Protein AF-A0A9P6R7S5-F1 (afdb_monomer_lite)

Secondary structure (DSSP, 8-state):
-------S-S---------------PPTT--GGGTTTT---TTSEEE-TTSS-EEEGGGTTSSS--STT-TT--

Structure (mmCIF, N/CA/C/O backbone):
data_AF-A0A9P6R7S5-F1
#
_entry.id   AF-A0A9P6R7S5-F1
#
loop_
_atom_site.group_PDB
_atom_site.id
_atom_site.type_symbol
_atom_site.label_atom_id
_atom_site.label_alt_id
_atom_site.label_comp_id
_atom_site.label_asym_id
_atom_site.label_entity_id
_atom_site.label_seq_id
_atom_site.pdbx_PDB_ins_code
_atom_site.Cartn_x
_atom_site.Cartn_y
_atom_site.Cartn_z
_atom_site.occupancy
_atom_site.B_iso_or_equiv
_atom_site.auth_seq_id
_atom_site.auth_comp_id
_atom_site.auth_asym_id
_atom_site.auth_atom_id
_atom_site.pdbx_PDB_model_num
ATOM 1 N N . MET A 1 1 ? 19.712 57.703 -15.972 1.00 51.03 1 MET A N 1
ATOM 2 C CA . MET A 1 1 ? 19.685 57.534 -14.504 1.00 51.03 1 MET A CA 1
ATOM 3 C C . MET A 1 1 ? 18.595 58.414 -13.917 1.00 51.03 1 MET A C 1
ATOM 5 O O . MET A 1 1 ? 18.786 59.622 -13.880 1.00 51.03 1 MET A O 1
ATOM 9 N N . ARG A 1 2 ? 17.459 57.817 -13.532 1.00 42.06 2 ARG A N 1
ATOM 10 C CA . ARG A 1 2 ? 16.575 58.229 -12.425 1.00 42.06 2 ARG A CA 1
ATOM 11 C C . ARG A 1 2 ? 15.314 57.368 -12.457 1.00 42.06 2 ARG A C 1
ATOM 13 O O . ARG A 1 2 ? 14.516 57.446 -13.382 1.00 42.06 2 ARG A O 1
ATOM 20 N N . ILE A 1 3 ? 15.224 56.514 -11.448 1.00 47.84 3 ILE A N 1
ATOM 21 C CA . ILE A 1 3 ? 14.057 55.724 -11.070 1.00 47.84 3 ILE A CA 1
ATOM 22 C C . ILE A 1 3 ? 12.914 56.710 -10.796 1.00 47.84 3 ILE A C 1
ATOM 24 O O . ILE A 1 3 ? 13.084 57.614 -9.979 1.00 47.84 3 ILE A O 1
ATOM 28 N N . ILE A 1 4 ? 11.785 56.563 -11.491 1.00 54.28 4 ILE A N 1
ATOM 29 C CA . ILE A 1 4 ? 10.547 57.290 -11.187 1.00 54.28 4 ILE A CA 1
ATOM 30 C C . ILE A 1 4 ? 9.555 56.274 -10.626 1.00 54.28 4 ILE A C 1
ATOM 32 O O . ILE A 1 4 ? 9.205 55.299 -11.288 1.00 54.28 4 ILE A O 1
ATOM 36 N N . CYS A 1 5 ? 9.142 56.519 -9.385 1.00 54.44 5 CYS A N 1
ATOM 37 C CA . CYS A 1 5 ? 8.056 55.852 -8.686 1.00 54.44 5 CYS A CA 1
ATOM 38 C C . CYS A 1 5 ? 6.740 56.043 -9.458 1.00 54.44 5 CYS A C 1
ATOM 40 O O . CYS A 1 5 ? 6.160 57.126 -9.430 1.00 54.44 5 CYS A O 1
ATOM 42 N N . ILE A 1 6 ? 6.275 55.003 -10.146 1.00 52.34 6 ILE A N 1
ATOM 43 C CA . ILE A 1 6 ? 4.939 54.926 -10.761 1.00 52.34 6 ILE A CA 1
ATOM 44 C C . ILE A 1 6 ? 4.085 54.020 -9.845 1.00 52.34 6 ILE A C 1
ATOM 46 O O . ILE A 1 6 ? 4.620 53.052 -9.300 1.00 52.34 6 ILE A O 1
ATOM 50 N N . PRO A 1 7 ? 2.818 54.377 -9.556 1.00 45.31 7 PRO A N 1
ATOM 51 C CA . PRO A 1 7 ? 2.121 53.994 -8.329 1.00 45.31 7 PRO A CA 1
ATOM 52 C C . PRO A 1 7 ? 1.791 52.500 -8.261 1.00 45.31 7 PRO A C 1
ATOM 54 O O . PRO A 1 7 ? 1.452 51.871 -9.260 1.00 45.31 7 PRO A O 1
ATOM 57 N N . ILE A 1 8 ? 1.845 51.956 -7.041 1.00 54.34 8 ILE A N 1
ATOM 58 C CA . ILE A 1 8 ? 1.539 50.563 -6.667 1.00 54.34 8 ILE A CA 1
ATOM 59 C C . ILE A 1 8 ? 0.020 50.316 -6.745 1.00 54.34 8 ILE A C 1
ATOM 61 O O . ILE A 1 8 ? -0.614 49.947 -5.768 1.00 54.34 8 ILE A O 1
ATOM 65 N N . VAL A 1 9 ? -0.624 50.609 -7.870 1.00 53.44 9 VA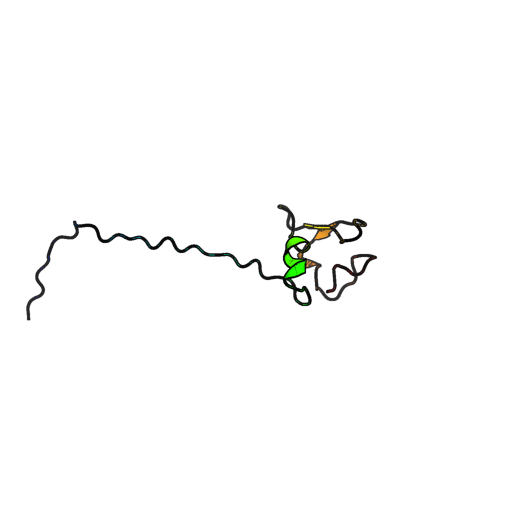L A N 1
ATOM 66 C CA . VAL A 1 9 ? -2.056 50.358 -8.054 1.00 53.44 9 VAL A CA 1
ATOM 67 C C . VAL A 1 9 ? -2.319 50.261 -9.553 1.00 53.44 9 VAL A C 1
ATOM 69 O O . VAL A 1 9 ? -2.612 51.270 -10.164 1.00 53.44 9 VAL A O 1
ATOM 72 N N . ILE A 1 10 ? -2.102 49.096 -10.170 1.00 55.41 10 ILE A N 1
ATOM 73 C CA . ILE A 1 10 ? -2.750 48.595 -11.407 1.00 55.41 10 ILE A CA 1
ATOM 74 C C . ILE A 1 10 ? -2.191 47.176 -11.635 1.00 55.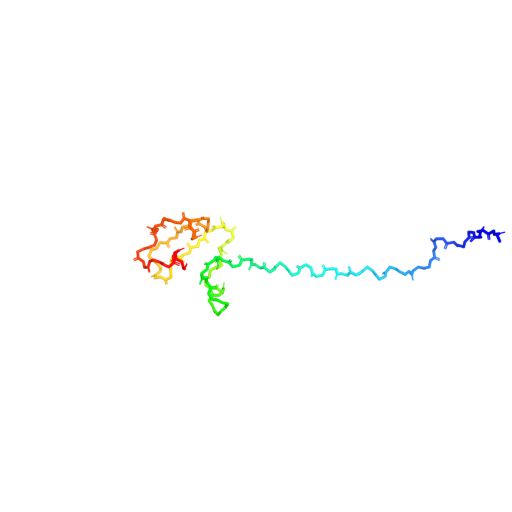41 10 ILE A C 1
ATOM 76 O O . ILE A 1 10 ? -1.169 46.939 -12.270 1.00 55.41 10 ILE A O 1
ATOM 80 N N . THR A 1 11 ? -2.829 46.229 -10.947 1.00 56.38 11 THR A N 1
ATOM 81 C CA . THR A 1 11 ? -3.281 44.936 -11.485 1.00 56.38 11 THR A CA 1
ATOM 82 C C . THR A 1 11 ? -2.399 44.241 -12.533 1.00 56.38 11 THR A C 1
ATOM 84 O O . THR A 1 11 ? -2.706 44.248 -13.723 1.00 56.38 11 THR A O 1
ATOM 87 N N . LEU A 1 12 ? -1.389 43.504 -12.070 1.00 53.91 12 LEU A N 1
ATOM 88 C CA . LEU A 1 12 ? -0.882 42.324 -12.783 1.00 53.91 12 LEU A CA 1
ATOM 89 C C . LEU A 1 12 ? -0.789 41.117 -11.836 1.00 53.91 12 LEU A C 1
ATOM 91 O O . LEU A 1 12 ? 0.150 40.332 -11.882 1.00 53.91 12 LEU A O 1
ATOM 95 N N . ALA A 1 13 ? -1.768 40.972 -10.942 1.00 60.88 13 ALA A N 1
ATOM 96 C CA . ALA A 1 13 ? -1.933 39.759 -10.152 1.00 60.88 13 ALA A CA 1
ATOM 97 C C . ALA A 1 13 ? -2.683 38.706 -10.984 1.00 60.88 13 ALA A C 1
ATOM 99 O O . ALA A 1 13 ? -3.805 38.325 -10.661 1.00 60.88 13 ALA A O 1
ATOM 100 N N . LEU A 1 14 ? -2.061 38.216 -12.064 1.00 59.00 14 LEU A N 1
ATOM 101 C CA . LEU A 1 14 ? -2.278 36.819 -12.433 1.00 59.00 14 LEU A CA 1
ATOM 102 C C . LEU A 1 14 ? -1.524 36.008 -11.382 1.00 59.00 14 LEU A C 1
ATOM 104 O O . LEU A 1 14 ? -0.364 35.641 -11.562 1.00 59.00 14 LEU A O 1
ATOM 108 N N . SER A 1 15 ? -2.169 35.784 -10.241 1.00 63.59 15 SER A N 1
ATOM 109 C CA . SER A 1 15 ? -1.746 34.730 -9.334 1.00 63.59 15 SER A CA 1
ATOM 110 C C . SER A 1 15 ? -1.854 33.435 -10.128 1.00 63.59 15 SER A C 1
ATOM 112 O O . SER A 1 15 ? -2.954 32.945 -10.379 1.00 63.59 15 SER A O 1
ATOM 114 N N . LEU A 1 16 ? -0.718 32.927 -10.607 1.00 61.84 16 LEU A N 1
ATOM 115 C CA . LEU A 1 16 ? -0.621 31.586 -11.158 1.00 61.84 16 LEU A CA 1
ATOM 116 C C . LEU A 1 16 ? -1.147 30.647 -10.073 1.00 61.84 16 LEU A C 1
ATOM 118 O O . LEU A 1 16 ? -0.502 30.455 -9.044 1.00 61.84 16 LEU A O 1
ATOM 122 N N . VAL A 1 17 ? -2.348 30.109 -10.275 1.00 63.03 17 VAL A N 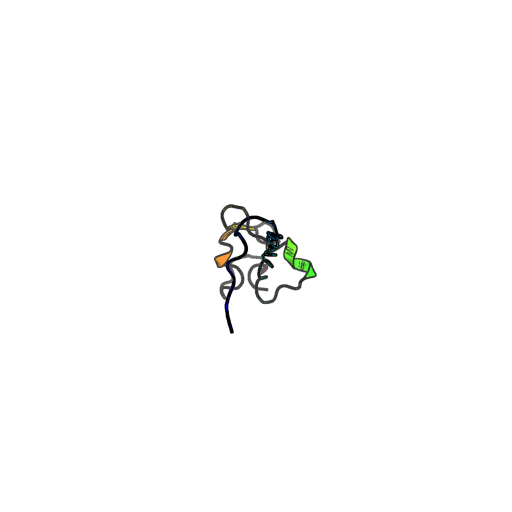1
ATOM 123 C CA . VAL A 1 17 ? -2.850 28.994 -9.479 1.00 63.03 17 VAL A CA 1
ATOM 124 C C . VAL A 1 17 ? -1.899 27.838 -9.771 1.00 63.03 17 VAL A C 1
ATOM 126 O O . VAL A 1 17 ? -2.002 27.186 -10.808 1.00 63.03 17 VAL A O 1
ATOM 129 N N . GLN A 1 18 ? -0.908 27.631 -8.905 1.00 62.88 18 GLN A N 1
ATOM 130 C CA . GLN A 1 18 ? -0.082 26.434 -8.947 1.00 62.88 18 GLN A CA 1
ATOM 131 C C . GLN A 1 18 ? -0.984 25.260 -8.576 1.00 62.88 18 GLN A C 1
ATOM 133 O O . GLN A 1 18 ? -1.266 25.007 -7.407 1.00 62.88 18 GLN A O 1
ATOM 138 N N . ALA A 1 19 ? -1.469 24.554 -9.597 1.00 62.81 19 ALA A N 1
ATOM 139 C CA . ALA A 1 19 ? -2.025 23.227 -9.432 1.00 62.81 19 ALA A CA 1
ATOM 140 C C . ALA A 1 19 ? -0.873 22.302 -9.019 1.00 62.81 19 ALA A C 1
ATOM 142 O O . ALA A 1 19 ? -0.190 21.725 -9.864 1.00 62.81 19 ALA A O 1
ATOM 143 N N . ASN A 1 20 ? -0.624 22.193 -7.714 1.00 59.75 20 ASN A N 1
ATOM 144 C CA . ASN A 1 20 ? 0.183 21.109 -7.175 1.00 59.75 20 ASN A CA 1
ATOM 145 C C . ASN A 1 20 ? -0.594 19.814 -7.424 1.00 59.75 20 ASN A C 1
ATOM 147 O O . ASN A 1 20 ? -1.412 19.396 -6.607 1.00 59.75 20 ASN A O 1
ATOM 151 N N . ALA A 1 21 ? -0.364 19.187 -8.576 1.00 60.66 21 ALA A N 1
ATOM 152 C CA . ALA A 1 21 ? -0.694 17.788 -8.750 1.00 60.66 21 ALA A CA 1
ATOM 153 C C . ALA A 1 21 ? 0.191 17.019 -7.765 1.00 60.66 21 ALA A C 1
ATOM 155 O O . ALA A 1 21 ? 1.376 16.801 -8.021 1.00 60.66 21 ALA A O 1
ATOM 156 N N . THR A 1 22 ? -0.356 16.656 -6.605 1.00 60.47 22 THR A N 1
ATOM 157 C CA . THR A 1 22 ? 0.242 15.622 -5.768 1.00 60.47 22 THR A CA 1
ATOM 158 C C . THR A 1 22 ? 0.168 14.348 -6.590 1.00 60.47 22 THR A C 1
ATOM 160 O O . THR A 1 22 ? -0.863 13.680 -6.649 1.00 60.47 22 THR A O 1
ATOM 163 N N . VAL A 1 23 ? 1.232 14.054 -7.333 1.00 61.56 23 VAL A N 1
ATOM 164 C CA . VAL A 1 23 ? 1.404 12.725 -7.900 1.00 61.56 23 VAL A CA 1
ATOM 165 C C . VAL A 1 23 ? 1.543 11.825 -6.684 1.00 61.56 23 VAL A C 1
ATOM 167 O O . VAL A 1 23 ? 2.591 11.842 -6.040 1.00 61.56 23 VAL A O 1
ATOM 170 N N . ASP A 1 24 ? 0.459 11.136 -6.317 1.00 71.88 24 ASP A N 1
ATOM 171 C CA . ASP A 1 24 ? 0.478 10.110 -5.278 1.00 71.88 24 ASP A CA 1
ATOM 172 C C . ASP A 1 24 ? 1.635 9.176 -5.629 1.00 71.88 24 ASP A C 1
ATOM 174 O O . ASP A 1 24 ? 1.586 8.455 -6.632 1.00 71.88 24 ASP A O 1
ATOM 178 N N . LYS A 1 25 ? 2.739 9.278 -4.884 1.00 86.31 25 LYS A N 1
ATOM 179 C CA . LYS A 1 25 ? 3.933 8.500 -5.179 1.00 86.31 25 LYS A CA 1
ATOM 180 C C . LYS A 1 25 ? 3.571 7.045 -4.935 1.00 86.31 25 LYS A C 1
ATOM 182 O O . LYS A 1 25 ? 3.348 6.638 -3.800 1.00 86.31 25 LYS A O 1
ATOM 187 N N . LEU A 1 26 ? 3.510 6.286 -6.016 1.00 92.94 26 LEU A N 1
ATOM 188 C CA . LEU A 1 26 ? 3.138 4.888 -5.963 1.00 92.94 26 LEU A CA 1
ATOM 189 C C . LEU A 1 26 ? 4.211 4.071 -5.208 1.00 92.94 26 LEU A C 1
ATOM 191 O O . LEU A 1 26 ? 5.399 4.438 -5.282 1.00 92.94 26 LEU A O 1
ATOM 195 N N . PRO A 1 27 ? 3.836 2.996 -4.481 1.00 94.75 27 PRO A N 1
ATOM 196 C CA . PRO A 1 27 ? 4.814 2.069 -3.924 1.00 94.75 27 PRO A CA 1
ATOM 197 C C . PRO A 1 27 ? 5.742 1.536 -5.021 1.00 94.75 27 PRO A C 1
ATOM 199 O O . PRO A 1 27 ? 5.371 1.481 -6.199 1.00 94.75 27 PRO A O 1
ATOM 202 N N . ARG A 1 28 ? 6.980 1.185 -4.648 1.00 95.00 28 ARG A N 1
ATOM 203 C CA . ARG A 1 28 ? 7.902 0.528 -5.590 1.00 95.00 28 ARG A CA 1
ATOM 204 C C . ARG A 1 28 ? 7.276 -0.800 -6.045 1.00 95.00 28 ARG A C 1
ATOM 206 O O . ARG A 1 28 ? 6.375 -1.288 -5.387 1.00 95.00 28 ARG A O 1
ATOM 213 N N . GLY A 1 29 ? 7.655 -1.304 -7.219 1.00 94.19 29 GLY A N 1
ATOM 214 C CA . GLY A 1 29 ? 7.098 -2.553 -7.770 1.00 94.19 29 GLY A CA 1
ATOM 215 C C . GLY A 1 29 ? 5.708 -2.431 -8.415 1.00 94.19 29 GLY A C 1
ATOM 216 O O . GLY A 1 29 ? 5.396 -3.140 -9.371 1.00 94.19 29 GLY A O 1
ATOM 217 N N . VAL A 1 30 ? 4.883 -1.457 -8.016 1.00 95.50 30 VAL A N 1
ATOM 218 C CA . VAL A 1 30 ? 3.518 -1.332 -8.549 1.00 95.50 30 VAL A CA 1
ATOM 219 C C . VAL A 1 30 ? 3.504 -0.701 -9.949 1.00 95.50 30 VAL A C 1
ATOM 221 O O . VAL A 1 30 ? 3.953 0.424 -10.171 1.00 95.50 30 VAL A O 1
ATOM 224 N N . ALA A 1 31 ? 2.904 -1.403 -10.913 1.00 94.75 31 ALA A N 1
ATOM 225 C CA . ALA A 1 31 ? 2.669 -0.872 -12.256 1.00 94.75 31 ALA A CA 1
ATOM 226 C C . ALA A 1 31 ? 1.658 0.300 -12.248 1.00 94.75 31 ALA A C 1
ATOM 228 O O . ALA A 1 31 ? 0.661 0.238 -11.522 1.00 94.75 31 ALA A O 1
ATOM 229 N N . PRO A 1 32 ? 1.797 1.318 -13.125 1.00 93.88 32 PRO A N 1
ATOM 230 C CA . PRO A 1 32 ? 0.855 2.444 -13.191 1.00 93.88 32 PRO A CA 1
ATOM 231 C C . PRO A 1 32 ? -0.614 2.036 -13.392 1.00 93.88 32 PRO A C 1
ATOM 233 O O . PRO A 1 32 ? -1.521 2.698 -12.891 1.00 93.88 32 PRO A O 1
ATOM 236 N N . SER A 1 33 ? -0.866 0.913 -14.074 1.00 95.50 33 SER A N 1
ATOM 237 C CA . SER A 1 33 ? -2.209 0.347 -14.264 1.00 95.50 33 SER A CA 1
ATOM 238 C C . SER A 1 33 ? -2.880 -0.094 -12.957 1.00 95.50 33 SER A C 1
ATOM 240 O O . SER A 1 33 ? -4.107 -0.099 -12.872 1.00 95.50 33 SER A O 1
ATOM 242 N N . ARG A 1 34 ? -2.093 -0.421 -11.925 1.00 95.12 34 ARG A N 1
ATOM 243 C CA . ARG A 1 34 ? -2.557 -0.855 -10.599 1.00 95.12 34 ARG A CA 1
ATOM 244 C C . ARG A 1 34 ? -2.590 0.278 -9.573 1.00 95.12 34 ARG A C 1
ATOM 246 O O . ARG A 1 34 ? -2.994 0.052 -8.439 1.00 95.12 34 ARG A O 1
ATOM 253 N N . ALA A 1 35 ? -2.257 1.513 -9.955 1.00 93.12 35 ALA A N 1
ATOM 254 C CA . ALA A 1 35 ? -2.159 2.633 -9.018 1.00 93.12 35 ALA A CA 1
ATOM 255 C C . ALA A 1 35 ? -3.429 2.874 -8.186 1.00 93.12 35 ALA A C 1
ATOM 257 O O . ALA A 1 35 ? -3.359 3.250 -7.021 1.00 93.12 35 ALA A O 1
ATOM 258 N N . LYS A 1 36 ? -4.605 2.620 -8.770 1.00 94.88 36 LYS A N 1
ATOM 259 C CA . LYS A 1 36 ? -5.890 2.815 -8.089 1.00 94.88 36 LYS A CA 1
ATOM 260 C C . LYS A 1 36 ? -6.101 1.871 -6.908 1.00 94.88 36 LYS A C 1
ATOM 262 O O . LYS A 1 36 ? -6.757 2.279 -5.958 1.00 94.88 36 LYS A O 1
ATOM 267 N N . VAL A 1 37 ? -5.590 0.639 -6.987 1.00 96.56 37 VAL A N 1
ATOM 268 C CA . VAL A 1 37 ? -5.818 -0.369 -5.942 1.00 96.56 37 VAL A CA 1
ATOM 269 C C . VAL A 1 37 ? -4.830 -0.250 -4.788 1.00 96.56 37 VAL A C 1
ATOM 271 O O . VAL A 1 37 ? -5.129 -0.770 -3.730 1.00 96.56 37 VAL A O 1
ATOM 274 N N . TYR A 1 38 ? -3.727 0.491 -4.938 1.00 96.62 38 TYR A N 1
ATOM 275 C CA . TYR A 1 38 ? -2.747 0.785 -3.877 1.00 96.62 38 TYR A CA 1
ATOM 276 C C . TYR A 1 38 ? -2.965 2.168 -3.243 1.00 96.62 38 TYR A C 1
ATOM 278 O O . TYR A 1 38 ? -2.015 2.899 -2.969 1.00 96.62 38 TYR A O 1
ATOM 286 N N . ARG A 1 39 ? -4.227 2.570 -3.052 1.00 94.94 39 ARG A N 1
ATOM 287 C CA . ARG A 1 39 ? -4.571 3.832 -2.387 1.00 94.94 39 ARG A CA 1
ATOM 288 C C . ARG A 1 39 ? -5.025 3.582 -0.951 1.00 94.94 39 ARG A C 1
ATOM 290 O O . ARG A 1 39 ? -5.979 2.824 -0.771 1.00 94.94 39 ARG A O 1
ATOM 297 N N . PRO A 1 40 ? -4.404 4.223 0.052 1.00 96.44 40 PRO A N 1
ATOM 298 C CA . PRO A 1 40 ? -4.885 4.133 1.419 1.00 96.44 40 PRO A CA 1
ATOM 299 C C . PRO A 1 40 ? -6.231 4.841 1.592 1.00 96.44 40 PRO A C 1
ATOM 301 O O . PRO A 1 40 ? -6.579 5.768 0.854 1.00 96.44 40 PRO A O 1
ATOM 304 N N . ASN A 1 41 ? -6.980 4.422 2.606 1.00 96.06 41 ASN A N 1
ATOM 305 C CA . ASN A 1 41 ? -8.180 5.109 3.062 1.00 96.06 41 ASN A CA 1
ATOM 306 C C . ASN A 1 41 ? -7.824 6.393 3.848 1.00 96.06 41 ASN A C 1
ATOM 308 O O . ASN A 1 41 ? -6.659 6.733 4.058 1.00 96.06 41 ASN A O 1
ATOM 312 N N . THR A 1 42 ? -8.840 7.107 4.340 1.00 96.56 42 THR A N 1
ATOM 313 C CA . THR A 1 42 ? -8.659 8.354 5.109 1.00 96.56 42 THR A CA 1
ATOM 314 C C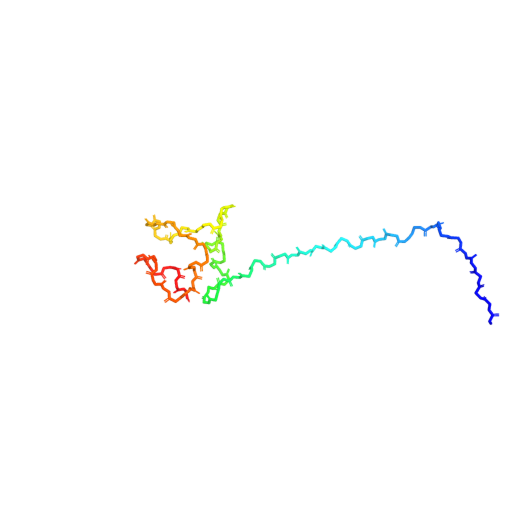 . THR A 1 42 ? -7.946 8.176 6.453 1.00 96.56 42 THR A C 1
ATOM 316 O O . THR A 1 42 ? -7.535 9.169 7.050 1.00 96.56 42 THR A O 1
ATOM 319 N N . LYS A 1 43 ? -7.788 6.938 6.933 1.00 97.62 43 LYS A N 1
ATOM 320 C CA . LYS A 1 43 ? -7.052 6.583 8.152 1.00 97.62 43 LYS A CA 1
ATOM 321 C C . LYS A 1 43 ? -5.610 6.146 7.876 1.00 97.62 43 LYS A C 1
ATOM 323 O O . LYS A 1 43 ? -4.893 5.835 8.820 1.00 97.62 43 LYS A O 1
ATOM 328 N N . GLY A 1 44 ? -5.176 6.122 6.613 1.00 97.00 44 GLY A N 1
ATOM 329 C CA . GLY A 1 44 ? -3.858 5.606 6.242 1.00 97.00 44 GLY A CA 1
ATOM 330 C C . GLY A 1 44 ? -3.777 4.078 6.247 1.00 97.00 44 GLY A C 1
ATOM 331 O O . GLY A 1 44 ? -2.680 3.533 6.323 1.00 97.00 44 GLY A O 1
ATOM 332 N N . GLU A 1 45 ? -4.912 3.383 6.176 1.00 98.19 45 GLU A N 1
ATOM 333 C CA . GLU A 1 45 ? -4.977 1.921 6.112 1.00 98.19 45 GLU A CA 1
ATOM 334 C C . GLU A 1 45 ? -5.265 1.455 4.679 1.00 98.19 45 GLU A C 1
ATOM 336 O O . GLU A 1 45 ? -5.847 2.187 3.874 1.00 98.19 45 GLU A O 1
ATOM 341 N N . TRP A 1 46 ? -4.903 0.217 4.369 1.00 98.25 46 TRP A N 1
ATOM 342 C CA . TRP A 1 46 ? -5.072 -0.401 3.062 1.00 98.25 46 TRP A CA 1
ATOM 343 C C . TRP A 1 46 ? -5.492 -1.864 3.205 1.00 98.25 46 TRP A C 1
ATOM 345 O O . TRP A 1 46 ? -5.028 -2.562 4.103 1.00 98.25 46 TRP A O 1
ATOM 355 N N . ALA A 1 47 ? -6.411 -2.311 2.354 1.00 98.44 47 ALA A N 1
ATOM 356 C CA . ALA A 1 47 ? -6.897 -3.685 2.362 1.00 98.44 47 ALA A CA 1
ATOM 357 C C . ALA A 1 47 ? -6.079 -4.534 1.386 1.00 98.44 47 ALA A C 1
ATOM 359 O O . ALA A 1 47 ? -5.906 -4.119 0.238 1.00 98.44 47 ALA A O 1
ATOM 360 N N . CYS A 1 48 ? -5.652 -5.720 1.829 1.00 98.44 48 CYS A N 1
ATOM 361 C CA . CYS A 1 48 ? -5.071 -6.741 0.955 1.00 98.44 48 CYS A CA 1
ATOM 362 C C . CYS A 1 48 ? -5.994 -6.988 -0.246 1.00 98.44 48 CYS A C 1
ATOM 364 O O . CYS A 1 48 ? -7.221 -6.872 -0.132 1.00 98.44 48 CYS A O 1
ATOM 366 N N . LEU A 1 49 ? -5.431 -7.320 -1.408 1.00 98.00 49 LEU A N 1
ATOM 367 C CA . LEU A 1 49 ? -6.215 -7.396 -2.646 1.00 98.00 49 LEU A CA 1
ATOM 368 C C . LEU A 1 49 ? -7.187 -8.581 -2.673 1.00 98.00 49 LEU A C 1
ATOM 370 O O . LEU A 1 49 ? -8.212 -8.508 -3.354 1.00 98.00 49 LEU A O 1
ATOM 374 N N . ASP A 1 50 ? -6.904 -9.628 -1.903 1.00 97.88 50 ASP A N 1
ATOM 375 C CA . ASP A 1 50 ? -7.821 -10.735 -1.619 1.00 97.88 50 ASP A CA 1
ATOM 376 C C . ASP A 1 50 ? -8.922 -10.401 -0.590 1.00 97.88 50 ASP A C 1
ATOM 378 O O . ASP A 1 50 ? -9.850 -11.189 -0.398 1.00 97.88 50 ASP A O 1
ATOM 382 N N . GLY A 1 51 ? -8.851 -9.238 0.065 1.00 97.44 51 GLY A N 1
ATOM 383 C CA . GLY A 1 51 ? -9.788 -8.800 1.099 1.00 97.44 51 GLY A CA 1
ATOM 384 C C . GLY A 1 51 ? -9.639 -9.512 2.449 1.00 97.44 51 GLY A C 1
ATOM 385 O O . GLY A 1 51 ? -10.521 -9.378 3.297 1.00 97.44 51 GLY A O 1
ATOM 386 N N . SER A 1 52 ? -8.557 -10.264 2.668 1.00 97.75 52 SER A N 1
ATOM 387 C CA . SER A 1 52 ? -8.334 -11.052 3.889 1.00 97.75 52 SER A CA 1
ATOM 388 C C . SER A 1 52 ? -8.166 -10.202 5.150 1.00 97.75 52 SER A C 1
ATOM 390 O O . SER A 1 52 ? -8.704 -10.547 6.205 1.00 97.75 52 SER A O 1
ATOM 392 N N . LYS A 1 53 ? -7.423 -9.091 5.061 1.00 97.69 53 LYS A N 1
ATOM 393 C CA . LYS A 1 53 ? -7.213 -8.146 6.163 1.00 97.69 53 LYS A CA 1
ATOM 394 C C . LYS A 1 53 ? -6.933 -6.724 5.671 1.00 97.69 53 LYS A C 1
ATOM 396 O O . LYS A 1 53 ? -6.658 -6.484 4.497 1.00 97.69 53 LYS A O 1
ATOM 401 N N . THR A 1 54 ? -6.974 -5.791 6.617 1.00 98.50 54 THR A N 1
ATOM 402 C CA . THR A 1 54 ? -6.574 -4.391 6.447 1.00 98.50 54 THR A CA 1
ATOM 403 C C . THR A 1 54 ? -5.331 -4.122 7.291 1.00 98.50 54 THR A C 1
ATOM 405 O O . THR A 1 54 ? -5.296 -4.502 8.462 1.00 98.50 54 THR A O 1
ATOM 408 N N . ILE A 1 55 ? -4.332 -3.463 6.709 1.00 98.44 55 ILE A N 1
ATOM 409 C CA . ILE A 1 55 ? -3.044 -3.123 7.329 1.00 98.44 55 ILE A CA 1
ATOM 410 C C . ILE A 1 55 ? -2.775 -1.615 7.251 1.00 98.44 55 ILE A C 1
ATOM 412 O O . ILE A 1 55 ? -3.393 -0.924 6.436 1.00 98.44 55 ILE A O 1
ATOM 416 N N . PRO A 1 56 ? -1.862 -1.060 8.067 1.00 98.38 56 PRO A N 1
ATOM 417 C CA . PRO A 1 56 ? -1.328 0.277 7.826 1.00 98.38 56 PRO A CA 1
ATOM 418 C C . PRO A 1 56 ? -0.677 0.338 6.440 1.00 98.38 56 PRO A C 1
ATOM 420 O O . PRO A 1 56 ? 0.083 -0.549 6.076 1.00 98.38 56 PRO A O 1
ATOM 423 N N . PHE A 1 57 ? -0.904 1.401 5.669 1.00 97.88 57 PHE A N 1
ATOM 424 C CA . PHE A 1 57 ? -0.297 1.530 4.336 1.00 97.88 57 PHE A CA 1
ATOM 425 C C . PHE 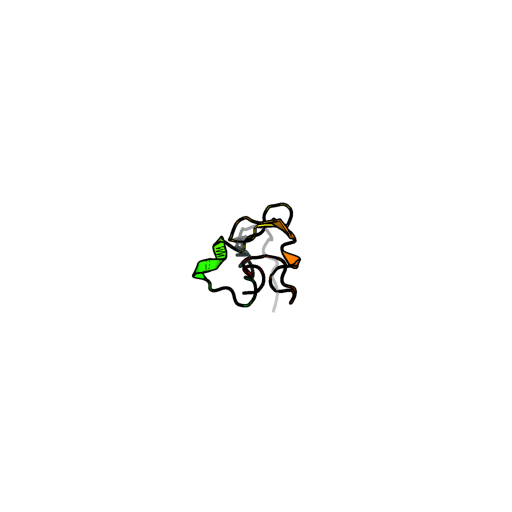A 1 57 ? 1.233 1.659 4.378 1.00 97.88 57 PHE A C 1
ATOM 427 O O . PHE A 1 57 ? 1.904 1.449 3.376 1.00 97.88 57 PHE A O 1
ATOM 434 N N . THR A 1 58 ? 1.795 1.986 5.543 1.00 97.50 58 THR A N 1
ATOM 435 C CA . THR A 1 58 ? 3.243 1.963 5.784 1.00 97.50 58 THR A CA 1
ATOM 436 C C . THR A 1 58 ? 3.843 0.562 5.753 1.00 97.50 58 THR A C 1
ATOM 438 O O . THR A 1 58 ? 5.054 0.472 5.624 1.00 97.50 58 THR A O 1
ATOM 441 N N . ALA A 1 59 ? 3.016 -0.480 5.880 1.00 98.00 59 ALA A N 1
ATOM 442 C CA . ALA A 1 59 ? 3.418 -1.878 5.763 1.00 98.00 59 ALA A CA 1
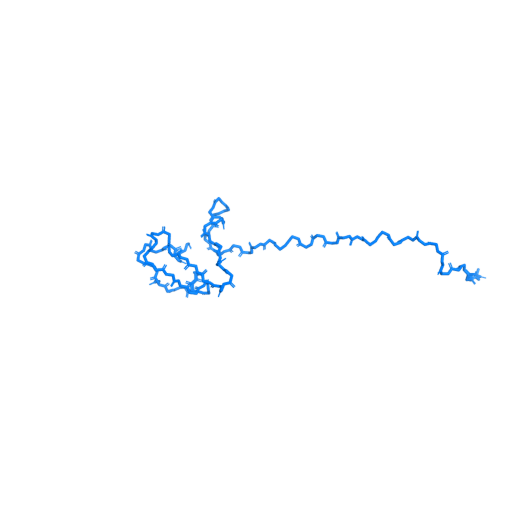ATOM 443 C C . ALA A 1 59 ? 3.345 -2.403 4.315 1.00 98.00 59 ALA A C 1
ATOM 445 O O . ALA A 1 59 ? 3.503 -3.583 4.067 1.00 98.00 59 ALA A O 1
ATOM 446 N N . VAL A 1 60 ? 3.056 -1.540 3.332 1.00 97.94 60 VAL A N 1
ATOM 447 C CA . VAL A 1 60 ? 3.167 -1.911 1.916 1.00 97.94 60 VAL A CA 1
ATOM 448 C C . VAL A 1 60 ? 4.608 -1.679 1.471 1.00 97.94 60 VAL A C 1
ATOM 450 O O . VAL A 1 60 ? 5.082 -0.536 1.512 1.00 97.94 60 VAL A O 1
ATOM 453 N N . ASN A 1 61 ? 5.259 -2.724 0.956 1.00 97.38 61 ASN A N 1
ATOM 454 C CA . ASN A 1 61 ? 6.648 -2.712 0.504 1.00 97.38 61 ASN A CA 1
ATOM 455 C C . ASN A 1 61 ? 7.591 -2.307 1.663 1.00 97.38 61 ASN A C 1
ATOM 457 O O . ASN A 1 61 ? 8.391 -1.365 1.538 1.00 97.38 61 ASN A O 1
ATOM 461 N N . ASP A 1 62 ? 7.443 -2.979 2.806 1.00 97.75 62 ASP A N 1
ATOM 462 C CA . ASP A 1 62 ? 8.270 -2.818 4.009 1.00 97.75 62 ASP A CA 1
ATOM 463 C C . ASP A 1 62 ? 9.180 -4.029 4.293 1.00 97.75 62 ASP A C 1
ATOM 465 O O . ASP A 1 62 ? 9.853 -4.065 5.327 1.00 97.75 62 ASP A O 1
ATOM 469 N N . ASP A 1 63 ? 9.269 -4.954 3.330 1.00 97.50 63 ASP A N 1
ATOM 470 C CA . ASP A 1 63 ? 10.027 -6.206 3.386 1.00 97.50 63 ASP A CA 1
ATOM 471 C C . ASP A 1 63 ? 9.453 -7.232 4.393 1.00 97.50 63 ASP A C 1
ATOM 473 O O . ASP A 1 63 ? 10.152 -8.172 4.797 1.00 97.50 63 ASP A O 1
ATOM 477 N N . TYR A 1 64 ? 8.180 -7.099 4.790 1.00 97.81 64 TYR A N 1
ATOM 478 C CA . TYR A 1 64 ? 7.464 -8.075 5.608 1.00 97.81 64 TYR A CA 1
ATOM 479 C C . TYR A 1 64 ? 6.199 -8.578 4.905 1.00 97.81 64 TYR A C 1
ATOM 481 O O . TYR A 1 64 ? 5.386 -7.805 4.431 1.00 97.81 64 TYR A O 1
ATOM 489 N N . CYS A 1 65 ? 6.001 -9.901 4.862 1.00 97.69 65 CYS A N 1
ATOM 490 C CA . CYS A 1 65 ? 4.797 -10.476 4.258 1.00 97.69 65 CYS A CA 1
ATOM 491 C C . CYS A 1 65 ? 3.621 -10.415 5.234 1.00 97.69 65 CYS A C 1
ATOM 493 O O . CYS A 1 65 ? 3.398 -11.329 6.035 1.00 97.69 65 CYS A O 1
ATOM 495 N N . ASP A 1 66 ? 2.853 -9.344 5.135 1.00 98.19 66 ASP A N 1
ATOM 496 C CA . ASP A 1 66 ? 1.644 -9.130 5.890 1.00 98.19 66 ASP A CA 1
ATOM 497 C C . ASP A 1 66 ? 0.443 -9.827 5.260 1.00 98.19 66 ASP A C 1
ATOM 499 O O . ASP A 1 66 ? -0.290 -10.534 5.964 1.00 98.19 66 ASP A O 1
ATOM 503 N N . CYS A 1 67 ? 0.189 -9.618 3.969 1.00 98.38 67 CYS A N 1
ATOM 504 C CA . CYS A 1 67 ? -1.003 -10.164 3.337 1.00 98.38 67 CYS A CA 1
ATOM 505 C C . CYS A 1 67 ? -0.810 -11.643 2.950 1.00 98.38 67 CYS A C 1
ATOM 507 O O . CYS A 1 67 ? 0.206 -12.008 2.360 1.00 98.38 67 CYS A O 1
ATOM 509 N N . PRO A 1 68 ? -1.802 -12.521 3.205 1.00 98.06 68 PRO A N 1
ATOM 510 C CA . PRO A 1 68 ? -1.777 -13.916 2.755 1.00 98.06 68 PRO A CA 1
ATOM 511 C C . PRO A 1 68 ? -1.630 -14.088 1.237 1.00 98.06 68 PRO A C 1
ATOM 513 O O . PRO A 1 68 ? -1.102 -15.103 0.785 1.00 98.06 68 PRO A O 1
ATOM 516 N N . ASP A 1 69 ? -2.103 -13.116 0.453 1.00 98.00 69 ASP A N 1
ATOM 517 C CA . ASP A 1 69 ? -1.980 -13.091 -1.006 1.00 98.00 69 ASP A CA 1
ATOM 518 C C . ASP A 1 69 ? -0.666 -12.462 -1.507 1.00 98.00 69 ASP A C 1
ATOM 520 O O . ASP A 1 69 ? -0.437 -12.423 -2.717 1.00 98.00 69 ASP A O 1
ATOM 524 N N . GLY A 1 70 ? 0.185 -11.970 -0.597 1.00 97.69 70 GLY A N 1
ATOM 525 C CA . GLY A 1 70 ? 1.445 -11.281 -0.891 1.00 97.69 70 GLY A CA 1
ATOM 526 C C . GLY A 1 70 ? 1.277 -9.944 -1.612 1.00 97.69 70 GLY A C 1
ATOM 527 O O . GLY A 1 70 ? 2.230 -9.433 -2.193 1.00 97.69 70 GLY A O 1
ATOM 528 N N . SER A 1 71 ? 0.062 -9.388 -1.655 1.00 98.06 71 SER A N 1
ATOM 529 C CA . SER A 1 71 ? -0.215 -8.175 -2.428 1.00 98.06 71 SER A CA 1
ATOM 530 C C . SER A 1 71 ? 0.413 -6.903 -1.854 1.00 98.06 71 SER A C 1
ATOM 532 O O . SER A 1 71 ? 0.514 -5.905 -2.572 1.00 98.06 71 SER A O 1
ATOM 534 N N . ASP A 1 72 ? 0.826 -6.934 -0.594 1.00 98.38 72 ASP A N 1
ATOM 535 C CA . ASP A 1 72 ? 1.552 -5.889 0.121 1.00 98.38 72 ASP A CA 1
ATOM 536 C C . ASP A 1 72 ? 3.019 -5.749 -0.310 1.00 98.38 72 ASP A C 1
ATOM 538 O O . ASP A 1 72 ? 3.557 -4.653 -0.180 1.00 98.38 72 ASP A O 1
ATOM 542 N N . GLU A 1 73 ? 3.619 -6.782 -0.916 1.00 97.88 73 GLU A N 1
ATOM 543 C CA . GLU A 1 73 ? 5.023 -6.816 -1.369 1.00 97.88 73 GLU A CA 1
ATOM 544 C C . GLU A 1 73 ? 5.133 -6.919 -2.913 1.00 97.88 73 GLU A C 1
ATOM 546 O O . GLU A 1 73 ? 5.405 -7.992 -3.463 1.00 97.88 73 GLU A O 1
ATOM 551 N N . PRO A 1 74 ? 4.847 -5.821 -3.643 1.00 94.69 74 PRO A N 1
ATOM 552 C CA . PRO A 1 74 ? 4.847 -5.754 -5.110 1.00 94.69 74 PRO A CA 1
ATOM 553 C C . PRO A 1 74 ? 6.223 -5.739 -5.799 1.00 94.69 74 PRO A C 1
ATOM 555 O O . PRO A 1 74 ? 7.212 -5.226 -5.231 1.00 94.69 74 PRO A O 1
#

Foldseek 3Di:
DDDDDDDPDDDPPPVPPPPPPPPVPADPPDDPVCRVQLDADPVQWHADPVRPDIGRSVQQCPPDQDDPVSSSND

Sequence (74 aa):
MRIICIPIVITLALSLVQANATVDKLPRGVAPSRAKVYRPNTKGEWACLDGSKTIPFTAVNDDYCDCPDGSDEP

InterPro domains:
  IPR028146 Glucosidase II beta subunit, N-terminal [PF12999] (11-74)
  IPR036055 LDL receptor-like superfamily [G3DSA:4.10.400.10] (41-74)
  IPR036055 LDL receptor-like superfamily [SSF57424] (38-73)
  IPR039794 Glucosidase II beta subunit-like [PTHR12630] (12-74)

Radius of gyration: 23.52 Å; chains: 1; bounding box: 30×72×23 Å

Organism: NCBI:txid64522

pLDDT: mean 83.83, std 19.0, range [42.06, 98.5]